P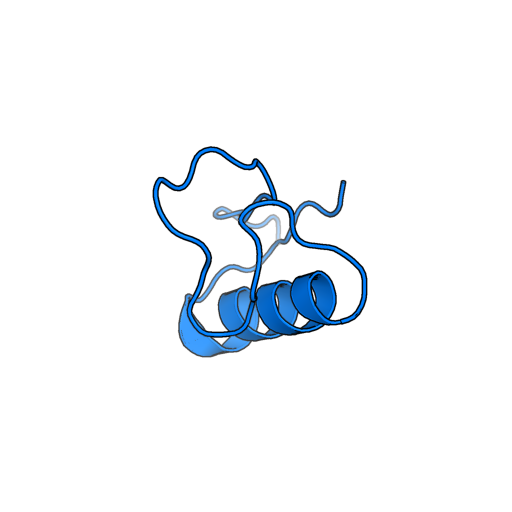rotein AF-A0A842L9X2-F1 (afdb_monomer_lite)

Structure (mmCIF, N/CA/C/O backbone):
data_AF-A0A842L9X2-F1
#
_entry.id   AF-A0A842L9X2-F1
#
loop_
_atom_site.group_PDB
_atom_site.id
_atom_site.type_symbol
_atom_site.label_atom_id
_atom_site.label_alt_id
_atom_site.label_comp_id
_atom_site.label_asym_id
_atom_site.label_entity_id
_atom_site.label_seq_id
_atom_site.pdbx_PDB_ins_code
_atom_site.Cartn_x
_atom_site.Cartn_y
_atom_site.Cartn_z
_atom_site.occupancy
_atom_site.B_iso_or_equiv
_atom_site.auth_seq_id
_atom_site.auth_comp_id
_atom_site.auth_asym_id
_atom_site.auth_atom_id
_atom_site.pdbx_PDB_model_num
ATOM 1 N N . MET A 1 1 ? 9.011 -17.224 -9.502 1.00 86.19 1 MET A N 1
ATOM 2 C CA . MET A 1 1 ? 9.593 -15.880 -9.716 1.00 86.19 1 MET A CA 1
ATOM 3 C C . MET A 1 1 ? 9.677 -15.223 -8.349 1.00 86.19 1 MET A C 1
ATOM 5 O O . MET A 1 1 ? 8.776 -15.474 -7.562 1.00 86.19 1 MET A O 1
ATOM 9 N N . ILE 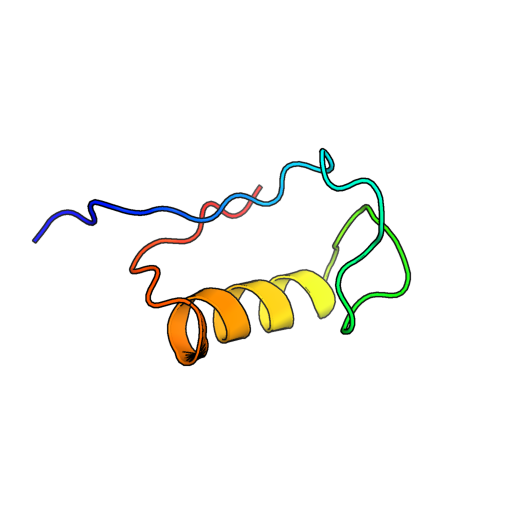A 1 2 ? 10.741 -14.480 -8.043 1.00 96.12 2 ILE A N 1
ATOM 10 C CA . ILE A 1 2 ? 10.850 -13.722 -6.785 1.00 96.12 2 ILE A CA 1
ATOM 11 C C . ILE A 1 2 ? 10.562 -12.243 -7.110 1.00 96.12 2 ILE A C 1
ATOM 13 O O . ILE A 1 2 ? 11.174 -11.746 -8.065 1.00 96.12 2 ILE A O 1
ATOM 17 N N . PRO A 1 3 ? 9.644 -11.566 -6.392 1.00 97.12 3 PRO A N 1
ATOM 18 C CA . PRO A 1 3 ? 9.357 -10.142 -6.569 1.00 97.12 3 PRO A CA 1
ATOM 19 C C . PRO A 1 3 ? 10.601 -9.258 -6.434 1.00 97.12 3 PRO A C 1
ATOM 21 O O . PRO A 1 3 ? 11.522 -9.556 -5.676 1.00 97.12 3 PRO A O 1
ATOM 24 N N . ARG A 1 4 ? 10.641 -8.152 -7.186 1.00 97.12 4 ARG A N 1
ATOM 25 C CA . ARG A 1 4 ? 11.709 -7.133 -7.072 1.00 97.12 4 ARG A CA 1
ATOM 26 C C . ARG A 1 4 ? 11.268 -5.878 -6.323 1.00 97.12 4 ARG A C 1
ATOM 28 O O . ARG A 1 4 ? 12.095 -5.005 -6.078 1.00 97.12 4 ARG A O 1
ATOM 35 N N . CYS A 1 5 ? 9.976 -5.755 -6.045 1.00 97.44 5 CYS A N 1
ATOM 36 C CA . CYS A 1 5 ? 9.365 -4.613 -5.389 1.00 97.44 5 CYS A CA 1
ATOM 37 C C . CYS A 1 5 ? 8.397 -5.138 -4.334 1.00 97.44 5 CYS A C 1
ATOM 39 O O . CYS A 1 5 ? 7.562 -5.989 -4.641 1.00 97.44 5 CYS A O 1
ATOM 41 N N . MET A 1 6 ? 8.542 -4.621 -3.120 1.00 97.50 6 MET A N 1
ATOM 42 C CA . MET A 1 6 ? 7.747 -4.969 -1.955 1.00 97.50 6 MET A CA 1
ATOM 43 C C . MET A 1 6 ? 7.262 -3.672 -1.317 1.00 97.50 6 MET A C 1
ATOM 45 O O . MET A 1 6 ? 8.062 -2.766 -1.083 1.00 97.50 6 MET A O 1
ATOM 49 N N . SER A 1 7 ? 5.962 -3.599 -1.055 1.00 97.56 7 SER A N 1
ATOM 50 C CA . SER A 1 7 ? 5.353 -2.551 -0.238 1.00 97.56 7 SER A CA 1
ATOM 51 C C . SER A 1 7 ? 5.433 -2.920 1.250 1.00 97.56 7 SER A C 1
ATOM 53 O O . SER A 1 7 ? 5.392 -4.105 1.590 1.00 97.56 7 SER A O 1
ATOM 55 N N . THR A 1 8 ? 5.569 -1.927 2.131 1.00 96.81 8 THR A N 1
ATOM 56 C CA . THR A 1 8 ? 5.639 -2.096 3.593 1.00 96.81 8 THR A CA 1
ATOM 57 C C . THR A 1 8 ? 4.673 -1.134 4.282 1.00 96.81 8 THR A C 1
ATOM 59 O O . THR A 1 8 ? 4.333 -0.098 3.720 1.00 96.81 8 THR A O 1
ATOM 62 N N . GLN A 1 9 ? 4.255 -1.462 5.507 1.00 95.31 9 GLN A N 1
ATOM 63 C CA . GLN A 1 9 ? 3.275 -0.675 6.279 1.00 95.31 9 GLN A CA 1
ATOM 64 C C . GLN A 1 9 ? 3.948 0.223 7.324 1.00 95.31 9 GLN A C 1
ATOM 66 O O . GLN A 1 9 ? 3.355 0.602 8.333 1.00 95.31 9 GLN A O 1
ATOM 71 N N . HIS A 1 10 ? 5.220 0.570 7.094 1.00 95.06 10 HIS A N 1
ATOM 72 C CA . HIS A 1 10 ? 5.946 1.434 8.013 1.00 95.06 10 HIS A CA 1
ATOM 73 C C . HIS A 1 10 ? 5.259 2.812 8.070 1.00 95.06 10 HIS A C 1
ATOM 75 O O . HIS A 1 10 ? 4.945 3.381 7.026 1.00 95.06 10 HIS A O 1
ATOM 81 N N . PRO A 1 1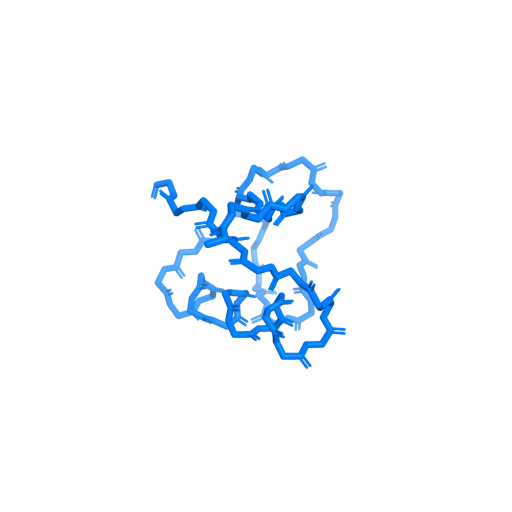1 ? 5.027 3.391 9.261 1.00 94.56 11 PRO A N 1
ATOM 82 C CA . PRO A 1 11 ? 4.329 4.668 9.385 1.00 94.56 11 PRO A CA 1
ATOM 83 C C . PRO A 1 11 ? 5.285 5.861 9.174 1.00 94.56 11 PRO A C 1
ATOM 85 O O . PRO A 1 11 ? 5.332 6.779 9.991 1.00 94.56 11 PRO A O 1
ATOM 88 N N . ASP A 1 12 ? 6.089 5.845 8.105 1.00 95.38 12 ASP A N 1
ATOM 89 C CA . ASP A 1 12 ? 7.033 6.918 7.745 1.00 95.38 12 ASP A CA 1
ATOM 90 C C . ASP A 1 12 ? 6.425 8.014 6.852 1.00 95.38 12 ASP A C 1
ATOM 92 O O . ASP A 1 12 ? 7.018 9.086 6.686 1.00 95.38 12 ASP A O 1
ATOM 96 N N . ASN A 1 13 ? 5.223 7.796 6.317 1.00 94.62 13 ASN A N 1
ATOM 97 C CA . ASN A 1 13 ? 4.498 8.799 5.541 1.00 94.62 13 ASN A CA 1
ATOM 98 C C . ASN A 1 13 ? 4.051 9.996 6.405 1.00 94.62 13 ASN A C 1
ATOM 100 O O . ASN A 1 13 ? 3.451 9.841 7.466 1.00 94.62 13 ASN A O 1
ATOM 104 N N . VAL A 1 14 ? 4.272 11.220 5.905 1.00 96.31 14 VAL A N 1
ATOM 105 C CA . VAL A 1 14 ? 3.893 12.472 6.602 1.00 96.31 14 VAL A CA 1
ATOM 106 C C . VAL A 1 14 ? 2.373 12.624 6.741 1.00 96.31 14 VAL A C 1
ATOM 108 O O . VAL A 1 14 ? 1.895 13.162 7.737 1.00 96.31 14 VAL A O 1
ATOM 111 N N . ASN A 1 15 ? 1.616 12.176 5.737 1.00 96.62 15 ASN A N 1
ATOM 112 C CA . ASN A 1 15 ? 0.154 12.216 5.723 1.00 96.62 15 ASN A CA 1
ATOM 113 C C . ASN A 1 15 ? -0.401 10.797 5.553 1.00 96.62 15 ASN A C 1
ATOM 115 O O . ASN A 1 15 ? 0.217 10.0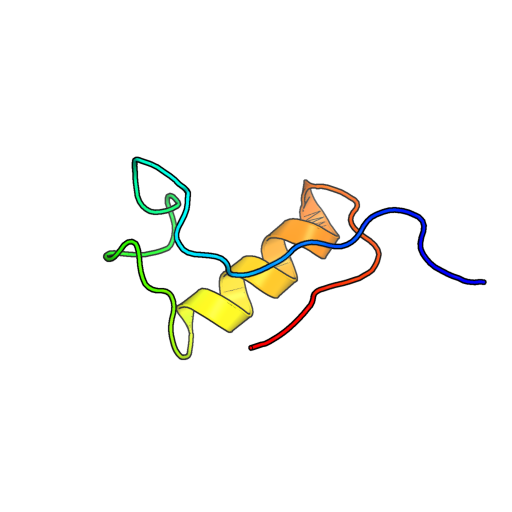05 4.837 1.00 96.62 15 ASN A O 1
ATOM 119 N N . PRO A 1 16 ? -1.573 10.487 6.139 1.00 95.81 16 PRO A N 1
ATOM 120 C CA . PRO A 1 16 ? -2.238 9.216 5.886 1.00 95.81 16 PRO A CA 1
ATOM 121 C C . PRO A 1 16 ? -2.614 9.075 4.401 1.00 95.81 16 PRO A C 1
ATOM 123 O O . PRO A 1 16 ? -2.875 10.084 3.731 1.00 95.81 16 PRO A O 1
ATOM 126 N N . PRO A 1 17 ? -2.672 7.843 3.870 1.00 95.69 17 PRO A N 1
ATOM 127 C CA . PRO A 1 17 ? -3.159 7.611 2.520 1.00 95.69 17 PRO A CA 1
ATOM 128 C C . PRO A 1 17 ? -4.640 7.995 2.403 1.00 95.69 17 PRO A C 1
ATOM 130 O O . PRO A 1 17 ? -5.389 7.978 3.376 1.00 95.69 17 PRO A O 1
ATOM 133 N N . PHE A 1 18 ? -5.093 8.300 1.185 1.00 96.56 18 PHE A N 1
ATOM 134 C CA . PHE A 1 18 ? -6.443 8.823 0.916 1.00 96.56 18 PHE A CA 1
ATOM 135 C C . PHE A 1 18 ? -7.599 7.907 1.365 1.00 96.56 18 PHE A C 1
ATOM 137 O O . PHE A 1 18 ? -8.741 8.356 1.442 1.00 96.56 18 PHE A O 1
ATOM 144 N N . PHE A 1 19 ? -7.320 6.625 1.611 1.00 95.62 19 PHE A N 1
ATOM 145 C CA . PHE A 1 19 ? -8.293 5.615 2.028 1.00 95.62 19 PHE A CA 1
ATOM 146 C C . PHE A 1 19 ? -8.296 5.333 3.538 1.00 95.62 19 PHE A C 1
ATOM 148 O O . PHE A 1 19 ? -9.119 4.525 3.977 1.00 95.62 19 PHE A O 1
ATOM 155 N N . ALA A 1 20 ? -7.417 5.988 4.304 1.00 96.12 20 ALA A N 1
ATOM 156 C CA . ALA A 1 20 ? -7.284 5.836 5.748 1.00 96.12 20 ALA A CA 1
ATOM 157 C C . ALA A 1 20 ? -7.501 7.173 6.468 1.00 96.12 20 ALA A C 1
ATOM 159 O O . ALA A 1 20 ? -7.292 8.254 5.917 1.00 96.12 20 ALA A O 1
ATOM 160 N N . SER A 1 21 ? -7.920 7.100 7.730 1.00 94.00 21 SER A N 1
ATOM 161 C CA . SER A 1 21 ? -8.128 8.287 8.580 1.00 94.00 21 SER A CA 1
ATOM 162 C C . SER A 1 21 ? -6.966 8.569 9.541 1.00 94.00 21 SER A C 1
ATOM 164 O O . SER A 1 21 ? -6.955 9.604 10.206 1.00 94.00 21 SER A O 1
ATOM 166 N N . SER A 1 22 ? -5.985 7.665 9.606 1.00 93.12 22 SER A N 1
ATOM 167 C CA . SER A 1 22 ? -4.850 7.687 10.531 1.00 93.12 22 SER A CA 1
ATOM 168 C C . SER A 1 22 ? -3.567 7.243 9.812 1.00 93.12 22 SER A C 1
ATOM 170 O O . SER A 1 22 ? -3.658 6.428 8.894 1.00 93.12 22 SER A O 1
ATOM 172 N N . PRO A 1 23 ? -2.377 7.750 10.200 1.00 92.00 23 PRO A N 1
ATOM 173 C CA . PRO A 1 23 ? -1.094 7.279 9.666 1.00 92.00 23 PRO A CA 1
ATOM 174 C C . PRO A 1 23 ? -0.780 5.823 10.021 1.00 92.00 23 PRO A C 1
ATOM 176 O O . PRO A 1 23 ? -0.100 5.143 9.264 1.00 92.00 23 PRO A O 1
ATOM 179 N N . LEU A 1 24 ? -1.264 5.352 11.174 1.00 94.44 24 LEU A N 1
ATOM 180 C CA . LEU A 1 24 ? -1.187 3.942 11.536 1.00 94.44 24 LEU A CA 1
ATOM 181 C C . LEU A 1 24 ? -2.369 3.216 10.896 1.00 94.44 24 LEU A C 1
ATOM 183 O O . LEU A 1 24 ? -3.518 3.469 11.279 1.00 94.44 24 LEU A O 1
ATOM 187 N N . LEU A 1 25 ? -2.074 2.352 9.928 1.00 95.62 25 LEU A N 1
ATOM 188 C CA . LEU A 1 25 ? -3.071 1.521 9.266 1.00 95.62 25 LEU A CA 1
ATOM 189 C C . LEU A 1 25 ? -3.423 0.329 10.154 1.00 95.62 25 LEU A C 1
ATOM 191 O O . LEU A 1 25 ? -2.593 -0.172 10.904 1.00 95.62 25 LEU A O 1
ATOM 195 N N . SER A 1 26 ? -4.689 -0.079 10.116 1.00 94.06 26 SER A N 1
ATOM 196 C CA . SER A 1 26 ? -5.150 -1.287 10.801 1.00 94.06 26 SER A CA 1
ATOM 197 C C . SER A 1 26 ? -6.435 -1.808 10.163 1.00 94.06 26 SER A C 1
ATOM 199 O O . SER A 1 26 ? -7.245 -1.031 9.644 1.00 94.06 26 SER A O 1
ATOM 201 N N . GLY A 1 27 ? -6.644 -3.122 10.220 1.00 93.69 27 GLY A N 1
ATOM 202 C CA . GLY A 1 27 ? -7.880 -3.763 9.782 1.00 93.69 27 GLY A CA 1
ATOM 203 C C . GLY A 1 27 ? -8.168 -3.506 8.302 1.00 93.69 27 GLY A C 1
ATOM 204 O O . GLY A 1 27 ? -7.371 -3.834 7.428 1.00 93.69 27 GLY A O 1
ATOM 205 N N . GLU A 1 28 ? -9.320 -2.901 8.002 1.00 96.81 28 GLU A N 1
ATOM 206 C CA . GLU A 1 28 ? -9.744 -2.642 6.617 1.00 96.81 28 GLU A CA 1
ATOM 207 C C . GLU A 1 28 ? -8.794 -1.713 5.850 1.00 96.81 28 GLU A C 1
ATOM 209 O O . GLU A 1 28 ? -8.732 -1.785 4.623 1.00 96.81 28 GLU A O 1
ATOM 214 N N . ASP A 1 29 ? -8.054 -0.840 6.535 1.00 97.00 29 ASP A N 1
ATOM 215 C CA . ASP A 1 29 ? -7.124 0.066 5.858 1.00 97.00 29 ASP A CA 1
ATOM 216 C C . ASP A 1 29 ? -5.898 -0.685 5.313 1.00 97.00 29 ASP A C 1
ATOM 218 O O . ASP A 1 29 ? -5.437 -0.367 4.217 1.00 97.00 29 ASP A O 1
ATOM 222 N N . GLU A 1 30 ? -5.451 -1.747 5.992 1.00 97.12 30 GLU A N 1
ATOM 223 C CA . GLU A 1 30 ? -4.378 -2.636 5.519 1.00 97.12 30 GLU A CA 1
ATOM 224 C C . GLU A 1 30 ? -4.831 -3.451 4.298 1.00 97.12 30 GLU A C 1
ATOM 226 O O . GLU A 1 30 ? -4.096 -3.602 3.322 1.00 97.12 30 GLU A O 1
ATOM 231 N N . ILE A 1 31 ? -6.088 -3.917 4.299 1.00 97.56 31 ILE A N 1
ATOM 232 C CA . ILE A 1 31 ? -6.674 -4.647 3.163 1.00 97.56 31 ILE A CA 1
ATOM 233 C C . ILE A 1 31 ? -6.750 -3.742 1.925 1.00 97.56 31 ILE A C 1
ATOM 235 O O . ILE A 1 31 ? -6.400 -4.161 0.816 1.00 97.56 31 ILE A O 1
ATOM 239 N N . LYS A 1 32 ? -7.201 -2.492 2.096 1.00 97.75 32 LYS A N 1
ATOM 240 C CA . LYS A 1 32 ? -7.266 -1.508 1.003 1.00 97.75 32 LYS A CA 1
ATOM 241 C C . LYS A 1 32 ? -5.880 -1.162 0.476 1.00 97.75 32 LYS A C 1
ATOM 243 O O . LYS A 1 32 ? -5.727 -1.051 -0.740 1.00 97.75 32 LYS A O 1
ATOM 248 N N . GLU A 1 33 ? -4.897 -1.005 1.360 1.00 97.75 33 GLU A N 1
ATOM 249 C CA . GLU A 1 33 ? -3.512 -0.752 0.972 1.00 97.75 33 GLU A CA 1
ATOM 250 C C . GLU A 1 33 ? -2.960 -1.906 0.139 1.00 97.75 33 GLU A C 1
ATOM 252 O O . GLU A 1 33 ? -2.536 -1.669 -0.993 1.00 97.75 33 GLU A O 1
ATOM 257 N N . ALA A 1 34 ? -3.059 -3.145 0.635 1.00 97.69 34 ALA A N 1
ATOM 258 C CA . ALA A 1 34 ? -2.632 -4.333 -0.094 1.00 97.69 34 ALA A CA 1
ATOM 259 C C . ALA A 1 34 ? -3.277 -4.370 -1.490 1.00 97.69 34 ALA A C 1
ATOM 261 O O . ALA A 1 34 ? -2.586 -4.445 -2.506 1.00 97.69 34 ALA A O 1
ATOM 262 N N . TYR A 1 35 ? -4.601 -4.214 -1.582 1.00 97.81 35 TYR A N 1
ATOM 263 C CA . TYR A 1 35 ? -5.272 -4.156 -2.880 1.00 97.81 35 TYR A CA 1
ATOM 264 C C . TYR A 1 35 ? -4.717 -3.039 -3.773 1.00 97.81 35 TYR A C 1
ATOM 266 O O . TYR A 1 35 ? -4.441 -3.281 -4.950 1.00 97.81 35 TYR A O 1
ATOM 274 N N . TYR A 1 36 ? -4.548 -1.827 -3.243 1.00 98.12 36 TYR A N 1
ATOM 275 C CA . TYR A 1 36 ? -4.090 -0.668 -4.004 1.00 98.12 36 TYR A CA 1
ATOM 276 C C . TYR A 1 36 ? -2.670 -0.859 -4.553 1.00 98.12 36 TYR A C 1
ATOM 278 O O . TYR A 1 36 ? -2.437 -0.583 -5.732 1.00 98.12 36 TYR A O 1
ATOM 286 N N . VAL A 1 37 ? -1.738 -1.393 -3.756 1.00 97.81 37 VAL A N 1
ATOM 287 C CA . VAL A 1 37 ? -0.347 -1.590 -4.196 1.00 97.81 37 VAL A CA 1
ATOM 288 C C . VAL A 1 37 ? -0.253 -2.618 -5.327 1.00 97.81 37 VAL A C 1
ATOM 290 O O . VAL A 1 37 ? 0.442 -2.374 -6.315 1.00 97.81 37 VAL A O 1
ATOM 293 N N . PHE A 1 38 ? -1.027 -3.707 -5.253 1.00 97.44 38 PHE A N 1
ATOM 294 C CA . PHE A 1 38 ? -1.080 -4.724 -6.308 1.00 97.44 38 PHE A CA 1
ATOM 295 C C . PHE A 1 38 ? -1.795 -4.211 -7.566 1.00 97.44 38 PHE A C 1
ATOM 297 O O . PHE A 1 38 ? -1.326 -4.418 -8.683 1.00 97.44 38 PHE A O 1
ATOM 304 N N . SER A 1 39 ? -2.937 -3.533 -7.409 1.00 97.69 39 SER A N 1
ATOM 305 C CA . SER A 1 39 ? -3.801 -3.160 -8.541 1.00 97.69 39 SER A CA 1
ATOM 306 C C . SER A 1 39 ? -3.417 -1.850 -9.238 1.00 97.69 39 SER A C 1
ATOM 308 O O . SER A 1 39 ? -3.723 -1.698 -10.420 1.00 97.69 39 SER A O 1
ATOM 310 N N . HIS A 1 40 ? -2.762 -0.913 -8.544 1.00 97.8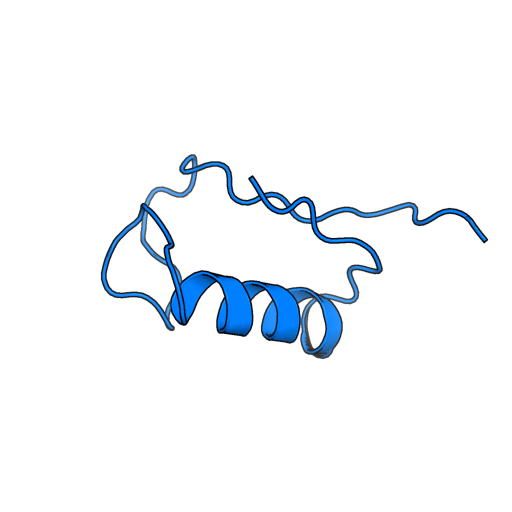8 40 HIS A N 1
ATOM 311 C CA . HIS A 1 40 ? -2.467 0.427 -9.072 1.00 97.88 40 HIS A CA 1
ATOM 312 C C . HIS A 1 40 ? -0.974 0.770 -9.095 1.00 97.88 40 HIS A C 1
ATOM 314 O O . HIS A 1 40 ? -0.559 1.538 -9.963 1.00 97.88 40 HIS A O 1
ATOM 320 N N . LEU A 1 41 ? -0.164 0.229 -8.175 1.00 97.25 41 LEU A N 1
ATOM 321 C CA . LEU A 1 41 ? 1.270 0.554 -8.094 1.00 97.25 41 LEU A CA 1
ATOM 322 C C . LEU A 1 41 ? 2.178 -0.499 -8.742 1.00 97.25 41 LEU A C 1
ATOM 324 O O . LEU A 1 41 ? 3.354 -0.225 -8.976 1.00 97.25 41 LEU A O 1
ATOM 328 N N . GLY A 1 42 ? 1.638 -1.675 -9.077 1.00 96.44 42 GLY A N 1
ATOM 329 C CA . GLY A 1 42 ? 2.393 -2.754 -9.715 1.00 96.44 42 GLY A CA 1
ATOM 330 C C . GLY A 1 42 ? 3.416 -3.408 -8.785 1.00 96.44 42 GLY A C 1
ATOM 331 O O . GLY A 1 42 ? 4.423 -3.932 -9.259 1.00 96.44 42 GLY A O 1
ATOM 332 N N . CYS A 1 43 ? 3.189 -3.345 -7.470 1.00 97.31 43 CYS A N 1
ATOM 333 C CA . CYS A 1 43 ? 3.938 -4.155 -6.519 1.00 97.31 43 CYS A CA 1
ATOM 334 C C . CYS A 1 43 ? 3.483 -5.612 -6.628 1.00 97.31 43 CYS A C 1
ATOM 336 O O . CYS A 1 43 ? 2.297 -5.887 -6.790 1.00 97.31 43 CYS A O 1
ATOM 338 N N . ASP A 1 44 ? 4.431 -6.535 -6.488 1.00 97.12 44 ASP A N 1
ATOM 339 C CA . ASP A 1 44 ? 4.169 -7.978 -6.541 1.00 97.12 44 ASP A CA 1
ATOM 340 C C . ASP A 1 44 ? 4.287 -8.635 -5.152 1.00 97.12 44 ASP A C 1
ATOM 342 O O . ASP A 1 44 ? 4.156 -9.852 -5.018 1.00 97.12 44 ASP A O 1
ATOM 346 N N . GLU A 1 45 ? 4.549 -7.836 -4.115 1.00 98.12 45 GLU A N 1
ATOM 347 C CA . GLU A 1 45 ? 4.705 -8.278 -2.734 1.00 98.12 45 GLU A CA 1
ATOM 348 C C . GLU A 1 45 ? 4.271 -7.175 -1.760 1.00 98.12 45 GLU A C 1
ATOM 350 O O . GLU A 1 45 ? 4.539 -5.991 -1.981 1.00 98.12 45 GLU A O 1
ATOM 355 N N . GLN A 1 46 ? 3.625 -7.578 -0.667 1.00 97.19 46 GLN A N 1
ATOM 356 C CA . GLN A 1 46 ? 3.263 -6.726 0.463 1.00 97.19 46 GLN A CA 1
ATOM 357 C C . GLN A 1 46 ? 3.791 -7.395 1.732 1.00 97.19 46 GLN A C 1
ATOM 359 O O . GLN A 1 46 ? 3.442 -8.541 2.018 1.00 97.19 46 GLN A O 1
ATOM 364 N N . MET A 1 47 ? 4.616 -6.681 2.492 1.00 97.00 47 MET A N 1
ATOM 365 C CA . MET A 1 47 ? 4.927 -7.044 3.869 1.00 97.00 47 MET A CA 1
ATOM 366 C C . MET A 1 47 ? 3.751 -6.615 4.746 1.00 97.00 47 MET A C 1
ATOM 368 O O . MET A 1 47 ? 3.403 -5.437 4.746 1.00 97.00 47 MET A O 1
ATOM 372 N N . TRP A 1 48 ? 3.146 -7.570 5.448 1.00 94.50 48 TRP A N 1
ATOM 373 C CA . TRP A 1 48 ? 2.092 -7.334 6.436 1.00 94.50 48 TRP A CA 1
ATOM 374 C C . TRP A 1 48 ? 2.715 -7.435 7.831 1.00 94.50 48 TRP A C 1
ATOM 376 O O . TRP A 1 48 ? 3.314 -8.480 8.117 1.00 94.50 48 TRP A O 1
ATOM 386 N N . ASP A 1 49 ? 2.650 -6.374 8.641 1.00 86.56 49 ASP A N 1
ATOM 387 C CA . ASP A 1 49 ? 3.273 -6.317 9.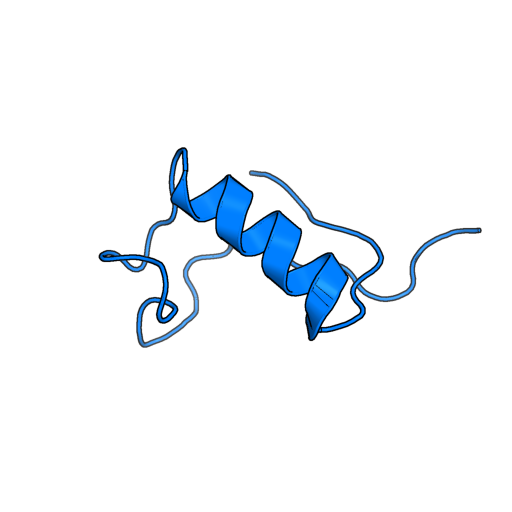977 1.00 86.56 49 ASP A CA 1
ATOM 388 C C . ASP A 1 49 ? 2.332 -6.640 11.154 1.00 86.56 49 ASP A C 1
ATOM 390 O O . ASP A 1 49 ? 1.096 -6.705 10.970 1.00 86.56 49 ASP A O 1
#

Foldseek 3Di:
DDWPAEAELPLPDPDPPPQDPDSRDDDVRVVVVVCCCVPPVVGPYYDDD

Secondary structure (DSSP, 8-state):
---S--B---TT-SS--TT-SSSS--THHHHHHHHHIIIII--S-B---

Sequence (49 aa):
MIPRCMSTQHPDNVNPPFFASSPLLSGEDEIKEAYYVFSHLGCDEQMWD

Radius of gyration: 10.81 Å; chains: 1; bounding box: 22×28×21 Å

pLDDT: mean 95.93, std 2.43, range [86.19, 98.12]